Protein AF-A0AAN6YY50-F1 (afdb_monomer_lite)

Organism: NCBI:txid2587402

Sequence (86 aa):
AENQSLRAANEALSKRRRAKKKRLRQGGSLTVQDGQDLQAQRDVEVQIREETQAGSGRKPGSETRTRRCGRCGKPGHNARTCQIVP

Structure (mmCIF, N/CA/C/O backbone):
data_AF-A0AAN6YY50-F1
#
_entry.id   AF-A0AAN6YY50-F1
#
loop_
_atom_site.group_PDB
_atom_site.id
_atom_site.type_symbol
_atom_site.label_atom_id
_atom_site.label_alt_id
_atom_site.label_comp_id
_atom_site.label_asym_id
_atom_site.label_entity_id
_atom_site.label_seq_id
_atom_site.pdbx_PDB_ins_code
_atom_site.Cartn_x
_atom_site.Cartn_y
_atom_site.Cartn_z
_atom_site.occupancy
_atom_site.B_iso_or_equiv
_atom_site.auth_seq_id
_atom_site.auth_comp_id
_atom_site.auth_asym_id
_atom_site.auth_atom_id
_atom_site.pdbx_PDB_model_num
ATOM 1 N N . ALA A 1 1 ? 17.424 -4.415 -41.848 1.00 80.31 1 ALA A N 1
ATOM 2 C CA . ALA A 1 1 ? 16.277 -3.875 -41.086 1.00 80.31 1 ALA A CA 1
ATOM 3 C C . ALA A 1 1 ? 16.025 -4.660 -39.793 1.00 80.31 1 ALA A C 1
ATOM 5 O O . ALA A 1 1 ? 16.101 -4.083 -38.716 1.00 80.31 1 ALA A O 1
ATOM 6 N N . GLU A 1 2 ? 15.811 -5.976 -39.865 1.00 87.62 2 GLU A N 1
ATOM 7 C CA . GLU A 1 2 ? 15.482 -6.823 -38.704 1.00 87.62 2 GLU A CA 1
ATOM 8 C C . GLU A 1 2 ? 16.524 -6.785 -37.571 1.00 87.62 2 GLU A C 1
ATOM 10 O O . GLU A 1 2 ? 16.188 -6.504 -36.426 1.00 87.62 2 GLU A O 1
ATOM 15 N N . ASN A 1 3 ? 17.812 -6.941 -37.889 1.00 92.06 3 ASN A N 1
ATOM 16 C CA . ASN A 1 3 ? 18.886 -6.886 -36.888 1.00 92.06 3 ASN A CA 1
ATOM 17 C C . ASN A 1 3 ? 18.955 -5.542 -36.132 1.00 92.06 3 ASN A C 1
ATOM 19 O O . ASN A 1 3 ? 19.282 -5.507 -34.948 1.00 92.06 3 ASN A O 1
ATOM 23 N N . GLN A 1 4 ? 18.631 -4.428 -36.795 1.00 92.81 4 GLN A N 1
ATOM 24 C CA . GLN A 1 4 ? 18.588 -3.108 -36.157 1.00 92.81 4 GLN A CA 1
ATOM 25 C C . GLN A 1 4 ? 17.370 -2.983 -35.233 1.00 92.81 4 GLN A C 1
ATOM 27 O O . GLN A 1 4 ? 17.501 -2.488 -34.115 1.00 92.81 4 GLN A O 1
ATOM 32 N N . SER A 1 5 ? 16.215 -3.502 -35.658 1.00 94.88 5 SER A N 1
ATOM 33 C CA . SER A 1 5 ? 15.002 -3.566 -34.835 1.00 94.88 5 SER A CA 1
ATOM 34 C C . SER A 1 5 ? 15.211 -4.420 -33.578 1.00 94.88 5 SER A C 1
ATOM 36 O O . SER A 1 5 ? 14.936 -3.971 -32.464 1.00 94.88 5 SER A O 1
ATOM 38 N N . LEU A 1 6 ? 15.810 -5.606 -33.731 1.00 95.94 6 LEU A N 1
ATOM 39 C CA . LEU A 1 6 ? 16.138 -6.495 -32.616 1.00 95.94 6 LEU A CA 1
ATOM 40 C C . LEU A 1 6 ? 17.120 -5.846 -31.633 1.00 95.94 6 LEU A C 1
ATOM 42 O O . LEU A 1 6 ? 16.949 -5.962 -30.418 1.00 95.94 6 LEU A O 1
ATOM 46 N N . ARG A 1 7 ? 18.128 -5.115 -32.128 1.00 96.38 7 ARG A N 1
ATOM 47 C CA . ARG A 1 7 ? 19.056 -4.357 -31.271 1.00 96.38 7 ARG A CA 1
ATOM 48 C C . ARG A 1 7 ? 18.338 -3.261 -30.483 1.00 96.38 7 ARG A C 1
ATOM 50 O O . ARG A 1 7 ? 18.530 -3.182 -29.271 1.00 96.38 7 ARG A O 1
ATOM 57 N N . ALA A 1 8 ? 17.473 -2.482 -31.130 1.00 96.50 8 ALA A N 1
ATOM 58 C CA . ALA A 1 8 ? 16.700 -1.430 -30.469 1.00 96.50 8 ALA A CA 1
ATOM 59 C C . ALA A 1 8 ? 15.752 -1.995 -29.392 1.00 96.50 8 ALA A C 1
ATOM 61 O O . ALA A 1 8 ? 15.693 -1.481 -28.272 1.00 96.50 8 ALA A O 1
ATOM 62 N N . ALA A 1 9 ? 15.062 -3.100 -29.689 1.00 96.50 9 ALA A N 1
ATOM 63 C CA . ALA A 1 9 ? 14.187 -3.781 -28.736 1.00 96.50 9 ALA A CA 1
ATOM 64 C C . ALA A 1 9 ? 14.963 -4.325 -27.522 1.00 96.50 9 ALA A C 1
ATOM 66 O O . ALA A 1 9 ? 14.542 -4.145 -26.375 1.00 96.50 9 ALA A O 1
ATOM 67 N N . ASN A 1 10 ? 16.130 -4.933 -27.752 1.00 98.06 10 ASN A N 1
ATOM 68 C CA . ASN A 1 10 ? 16.994 -5.433 -26.682 1.00 98.06 10 ASN A CA 1
ATOM 69 C C . ASN A 1 10 ? 17.557 -4.309 -25.805 1.00 98.06 10 ASN A C 1
ATOM 71 O O . ASN A 1 10 ? 17.659 -4.463 -24.581 1.00 98.06 10 ASN A O 1
ATOM 75 N N . GLU A 1 11 ? 17.884 -3.162 -26.396 1.00 98.12 11 GLU A N 1
ATOM 76 C CA . GLU A 1 11 ? 18.318 -1.984 -25.652 1.00 98.12 11 GLU A CA 1
ATOM 77 C C . GLU A 1 11 ? 17.188 -1.441 -24.763 1.00 98.12 11 GLU A C 1
ATOM 79 O O . GLU A 1 11 ? 17.390 -1.213 -23.564 1.00 98.12 11 GLU A O 1
ATOM 84 N N . ALA A 1 12 ? 15.975 -1.316 -25.308 1.00 97.75 12 ALA A N 1
ATOM 85 C CA . ALA A 1 12 ? 14.793 -0.893 -24.559 1.00 97.75 12 ALA A CA 1
ATOM 86 C C . ALA A 1 12 ? 14.471 -1.855 -23.399 1.00 97.75 12 ALA A C 1
ATOM 88 O O . ALA A 1 12 ? 14.218 -1.424 -22.266 1.00 97.75 12 ALA A O 1
ATOM 89 N N . LEU A 1 13 ? 14.547 -3.166 -23.646 1.00 97.88 13 LEU A N 1
ATOM 90 C CA . LEU A 1 13 ? 14.348 -4.193 -22.624 1.00 97.88 13 LEU A CA 1
ATOM 91 C C . LEU A 1 13 ? 15.410 -4.104 -21.521 1.00 97.88 13 LEU A C 1
ATOM 93 O O . LEU A 1 13 ? 15.087 -4.169 -20.331 1.00 97.88 13 LEU A O 1
ATOM 97 N N . SER A 1 14 ? 16.672 -3.905 -21.898 1.00 98.00 14 SER A N 1
ATOM 98 C CA . SER A 1 14 ? 17.786 -3.756 -20.959 1.00 98.00 14 SER A CA 1
ATOM 99 C C . SER A 1 14 ? 17.621 -2.517 -20.078 1.00 98.00 14 SER A C 1
ATOM 101 O O . SER A 1 14 ? 17.781 -2.609 -18.857 1.00 98.00 14 SER A O 1
ATOM 103 N N . LYS A 1 15 ? 17.219 -1.379 -20.661 1.00 98.06 15 LYS A N 1
ATOM 104 C CA . LYS A 1 15 ? 16.892 -0.145 -19.926 1.00 98.06 15 LYS A CA 1
ATOM 105 C C . LYS A 1 15 ? 15.774 -0.388 -18.908 1.00 98.06 15 LYS A C 1
ATOM 107 O O . LYS A 1 15 ? 15.940 -0.076 -17.726 1.00 98.06 15 LYS A O 1
ATOM 112 N N . ARG A 1 16 ? 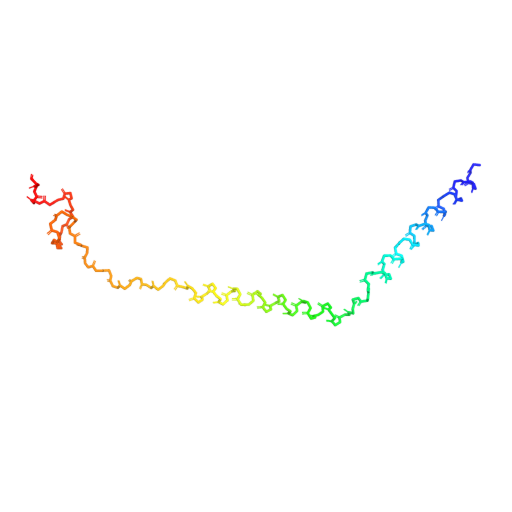14.680 -1.041 -19.322 1.00 97.12 16 ARG A N 1
ATOM 113 C CA . ARG A 1 16 ? 13.550 -1.382 -18.438 1.00 97.12 16 ARG A CA 1
ATOM 114 C C . ARG A 1 16 ? 13.975 -2.279 -17.273 1.00 97.12 16 ARG A C 1
ATOM 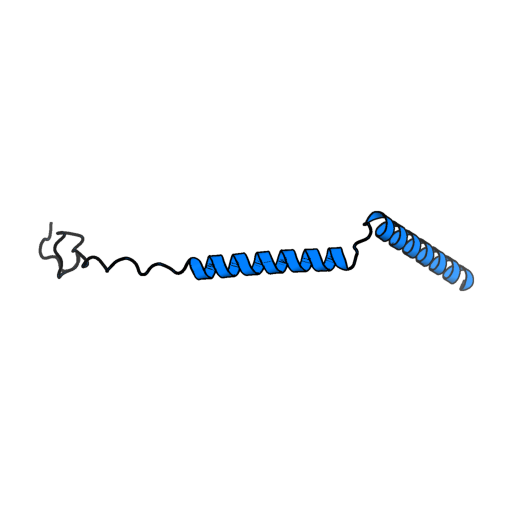116 O O . ARG A 1 16 ? 13.610 -2.016 -16.125 1.00 97.12 16 ARG A O 1
ATOM 123 N N . ARG A 1 17 ? 14.771 -3.318 -17.544 1.00 97.62 17 ARG A N 1
ATOM 124 C CA . ARG A 1 17 ? 15.288 -4.239 -16.514 1.00 97.62 17 ARG A CA 1
ATOM 125 C C . ARG A 1 17 ? 16.160 -3.508 -15.490 1.00 97.62 17 ARG A C 1
ATOM 127 O O . ARG A 1 17 ? 15.967 -3.698 -14.289 1.00 97.62 17 ARG A O 1
ATOM 134 N N . ARG A 1 18 ? 17.063 -2.627 -15.942 1.00 96.75 18 ARG A N 1
ATOM 135 C CA . ARG A 1 18 ? 17.913 -1.804 -15.060 1.00 96.75 18 ARG A CA 1
ATOM 136 C C . ARG A 1 18 ? 17.080 -0.875 -14.172 1.00 96.75 18 ARG A C 1
ATOM 138 O O . ARG A 1 18 ? 17.329 -0.819 -12.970 1.00 96.75 18 ARG A O 1
ATOM 145 N N . ALA A 1 19 ? 16.064 -0.215 -14.730 1.00 93.56 19 ALA A N 1
ATOM 146 C CA . ALA A 1 19 ? 15.162 0.652 -13.972 1.00 93.56 19 ALA A CA 1
ATOM 147 C C . ALA A 1 19 ? 14.374 -0.125 -12.901 1.00 93.56 19 ALA A C 1
ATOM 149 O O . ALA A 1 19 ? 14.353 0.286 -11.742 1.00 93.56 19 ALA A O 1
ATOM 150 N N . LYS A 1 20 ? 13.802 -1.291 -13.249 1.00 92.00 20 LYS A N 1
ATOM 151 C CA . LYS A 1 20 ? 13.111 -2.169 -12.284 1.00 92.00 20 LYS A CA 1
ATOM 152 C C . LYS A 1 20 ? 14.052 -2.605 -11.160 1.00 92.00 20 LYS A C 1
ATOM 154 O O . LYS A 1 20 ? 13.683 -2.499 -9.997 1.00 92.00 20 LYS A O 1
ATOM 159 N N . LYS A 1 21 ? 15.274 -3.041 -11.490 1.00 91.06 21 LYS A N 1
ATOM 160 C CA . LYS A 1 21 ? 16.278 -3.443 -10.493 1.00 91.06 21 LYS A CA 1
ATOM 161 C C . LYS A 1 21 ? 16.652 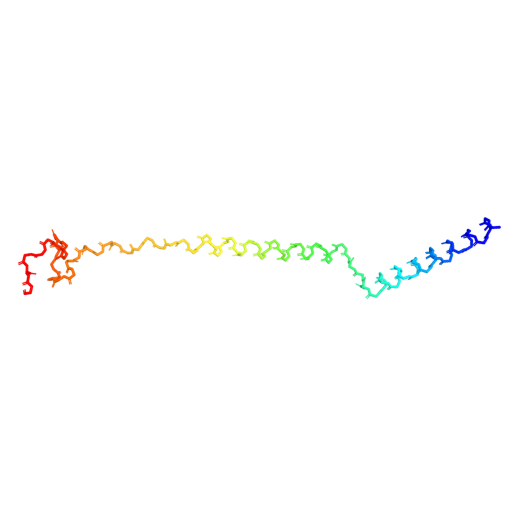-2.288 -9.563 1.00 91.06 21 LYS A C 1
ATOM 163 O O . LYS A 1 21 ? 16.710 -2.490 -8.357 1.00 91.06 21 LYS A O 1
ATOM 168 N N . LYS A 1 22 ? 16.875 -1.083 -10.103 1.00 89.06 22 LYS A N 1
ATOM 169 C CA . LYS A 1 22 ? 17.161 0.115 -9.298 1.00 89.06 22 LYS A CA 1
ATOM 170 C C . LYS A 1 22 ? 15.998 0.439 -8.361 1.00 89.06 22 LYS A C 1
ATOM 172 O O . LYS A 1 22 ? 16.245 0.630 -7.179 1.00 89.06 22 LYS A O 1
ATOM 177 N N . ARG A 1 23 ? 14.758 0.424 -8.862 1.00 85.81 23 ARG A N 1
ATOM 178 C CA . ARG A 1 23 ? 13.556 0.658 -8.049 1.00 85.81 23 ARG A CA 1
ATOM 179 C C . ARG A 1 23 ? 13.437 -0.352 -6.911 1.00 85.81 23 ARG A C 1
ATOM 181 O O . ARG A 1 23 ? 13.234 0.059 -5.781 1.00 85.81 23 ARG A O 1
ATOM 188 N N . LEU A 1 24 ? 13.602 -1.645 -7.196 1.00 84.94 24 LEU A N 1
ATOM 189 C CA . LEU A 1 24 ? 13.557 -2.688 -6.166 1.00 84.94 24 LEU A CA 1
ATOM 190 C C . LEU A 1 24 ? 14.681 -2.521 -5.137 1.00 84.94 24 LEU A C 1
ATOM 192 O O . LEU A 1 24 ? 14.435 -2.649 -3.951 1.00 84.94 24 LEU A O 1
ATOM 196 N N . ARG A 1 25 ? 15.898 -2.169 -5.572 1.00 84.06 25 ARG A N 1
ATOM 197 C CA . ARG A 1 25 ? 17.020 -1.916 -4.655 1.00 84.06 25 ARG A CA 1
ATOM 198 C C . ARG A 1 25 ? 16.805 -0.672 -3.784 1.00 84.06 25 ARG A C 1
ATOM 200 O O . ARG A 1 25 ? 17.259 -0.648 -2.651 1.00 84.06 25 ARG A O 1
ATOM 207 N N . GLN A 1 26 ? 16.175 0.370 -4.330 1.00 84.06 26 GLN A N 1
ATOM 208 C CA . GLN A 1 26 ? 15.893 1.623 -3.621 1.00 84.06 26 GLN A CA 1
ATOM 209 C C . GLN A 1 26 ? 14.671 1.531 -2.706 1.00 84.06 26 GLN A C 1
ATOM 211 O O . GLN A 1 26 ? 14.643 2.206 -1.688 1.00 84.06 26 GLN A O 1
ATOM 216 N N . GLY A 1 27 ? 13.683 0.704 -3.052 1.00 79.19 27 GLY A N 1
ATOM 217 C CA . GLY A 1 27 ? 12.467 0.500 -2.261 1.00 79.19 27 GLY A CA 1
ATOM 218 C C . GLY A 1 27 ? 12.672 -0.283 -0.961 1.00 79.19 27 GLY A C 1
ATOM 219 O O . GLY A 1 27 ? 11.689 -0.570 -0.291 1.00 79.19 27 GLY A O 1
ATOM 220 N N . GLY A 1 28 ? 13.915 -0.628 -0.611 1.00 75.56 28 GLY A N 1
ATOM 221 C CA . GLY A 1 28 ? 14.228 -1.459 0.548 1.00 75.56 28 GLY A CA 1
ATOM 222 C C . GLY A 1 28 ? 13.871 -2.933 0.340 1.00 75.56 28 GLY A C 1
ATOM 223 O O . GLY A 1 28 ? 13.360 -3.339 -0.704 1.00 75.56 28 GLY A O 1
ATOM 224 N N . SER A 1 29 ? 14.183 -3.752 1.341 1.00 70.94 29 SER A N 1
ATOM 225 C CA . SER A 1 29 ? 13.724 -5.137 1.411 1.00 70.94 29 SER A CA 1
ATOM 226 C C . SER A 1 29 ? 12.490 -5.160 2.300 1.00 70.94 29 SER A C 1
ATOM 228 O O . SER A 1 29 ? 12.631 -4.975 3.500 1.00 70.94 29 SER A O 1
ATOM 230 N N . LEU A 1 30 ? 11.305 -5.370 1.723 1.00 79.62 30 LEU A N 1
ATOM 231 C CA . LEU A 1 30 ? 10.140 -5.766 2.509 1.00 79.62 30 LEU A CA 1
ATOM 232 C C . LEU A 1 30 ? 10.226 -7.280 2.687 1.00 79.62 30 LEU A C 1
ATOM 234 O O . LEU A 1 30 ? 10.109 -8.033 1.715 1.00 79.62 30 LEU A O 1
ATOM 238 N N . THR A 1 31 ? 10.520 -7.716 3.904 1.00 84.94 31 THR A N 1
ATOM 239 C CA . THR A 1 31 ? 10.526 -9.135 4.245 1.00 84.94 31 THR A CA 1
ATOM 240 C C . THR A 1 31 ? 9.092 -9.658 4.337 1.00 84.94 31 THR A C 1
ATOM 242 O O . THR A 1 31 ? 8.129 -8.898 4.434 1.00 84.94 31 THR A O 1
ATOM 245 N N . VAL A 1 32 ? 8.931 -10.983 4.295 1.00 85.88 32 VAL A N 1
ATOM 246 C CA . VAL A 1 32 ? 7.620 -11.609 4.532 1.00 85.88 32 VAL A CA 1
ATOM 247 C C . VAL A 1 32 ? 7.095 -11.244 5.924 1.00 85.88 32 VAL A C 1
ATOM 249 O O . VAL A 1 32 ? 5.902 -10.990 6.056 1.00 85.88 32 VAL A O 1
ATOM 252 N N . GLN A 1 33 ? 7.988 -11.142 6.915 1.00 86.25 33 GLN A N 1
ATOM 253 C CA . GLN A 1 33 ? 7.639 -10.729 8.273 1.00 86.25 33 GLN A CA 1
ATOM 254 C C . GLN A 1 33 ? 7.088 -9.302 8.297 1.00 86.25 33 GLN A C 1
ATOM 256 O O . GLN A 1 33 ? 6.004 -9.094 8.821 1.00 86.25 33 GLN A O 1
ATOM 261 N N . ASP A 1 34 ? 7.747 -8.350 7.629 1.00 86.44 34 ASP A N 1
ATOM 262 C CA . ASP A 1 34 ? 7.250 -6.968 7.559 1.00 86.44 34 ASP A CA 1
ATOM 263 C C . ASP A 1 34 ? 5.841 -6.906 6.938 1.00 86.44 34 ASP A C 1
ATOM 265 O O . ASP A 1 34 ? 4.986 -6.132 7.363 1.00 86.44 34 ASP A O 1
ATOM 269 N N . GLY A 1 35 ? 5.572 -7.746 5.932 1.00 88.19 35 GLY A N 1
ATOM 270 C CA . GLY A 1 35 ? 4.240 -7.870 5.338 1.00 88.19 35 GLY A CA 1
ATOM 271 C C . GLY A 1 35 ? 3.200 -8.450 6.302 1.00 88.19 35 GLY A C 1
ATOM 272 O O . GLY A 1 35 ? 2.065 -7.973 6.339 1.00 88.19 35 GLY A O 1
ATOM 273 N N . GLN A 1 36 ? 3.583 -9.456 7.090 1.00 94.94 36 GLN A N 1
ATOM 274 C CA . GLN A 1 36 ? 2.732 -10.047 8.124 1.00 94.94 36 GLN A CA 1
ATOM 275 C C . GLN A 1 36 ? 2.447 -9.053 9.252 1.00 94.94 36 GLN A C 1
ATOM 277 O O . GLN A 1 36 ? 1.300 -8.941 9.676 1.00 94.94 36 GLN A O 1
ATOM 282 N N . ASP A 1 37 ? 3.444 -8.278 9.674 1.00 94.19 37 ASP A N 1
ATOM 283 C CA . ASP A 1 37 ? 3.304 -7.266 10.721 1.00 94.19 37 ASP A CA 1
ATOM 284 C C . ASP A 1 37 ? 2.351 -6.146 10.282 1.00 94.19 37 ASP A C 1
ATOM 286 O O . ASP A 1 37 ? 1.483 -5.729 11.049 1.00 94.19 37 ASP A O 1
ATOM 290 N N . LEU A 1 38 ? 2.444 -5.700 9.024 1.00 94.56 38 LEU A N 1
ATOM 291 C CA . LEU A 1 38 ? 1.496 -4.737 8.453 1.00 94.56 38 LEU A CA 1
ATOM 292 C C . LEU A 1 38 ? 0.070 -5.291 8.400 1.00 94.56 38 LEU A C 1
ATOM 294 O O . LEU A 1 38 ? -0.884 -4.555 8.650 1.00 94.56 38 LEU A O 1
ATOM 298 N N . GLN A 1 39 ? -0.096 -6.573 8.068 1.00 95.75 39 GLN A N 1
ATOM 299 C CA . GLN A 1 39 ? -1.412 -7.209 8.079 1.00 95.75 39 GLN A CA 1
ATOM 300 C C . GLN A 1 39 ? -1.968 -7.272 9.507 1.00 95.75 39 GLN A C 1
ATOM 302 O O . GLN A 1 39 ? -3.090 -6.830 9.732 1.00 95.75 39 GLN A O 1
ATOM 307 N N . ALA A 1 40 ? -1.155 -7.704 10.473 1.00 96.31 40 ALA A N 1
ATOM 308 C CA . ALA A 1 40 ? -1.539 -7.768 11.879 1.00 96.31 40 ALA A CA 1
ATOM 309 C C . ALA A 1 40 ? -1.940 -6.391 12.436 1.00 96.31 40 ALA A C 1
ATOM 311 O O . ALA A 1 40 ? -2.958 -6.275 13.114 1.00 96.31 40 ALA A O 1
ATOM 312 N N . GLN A 1 41 ? -1.196 -5.329 12.107 1.00 95.94 41 GLN A N 1
ATOM 313 C CA . GLN A 1 41 ? -1.553 -3.958 12.494 1.00 95.94 41 GLN A CA 1
ATOM 314 C C . GLN A 1 41 ? -2.920 -3.543 11.938 1.00 95.94 41 GLN A C 1
ATOM 316 O O . GLN A 1 41 ? -3.742 -2.987 12.665 1.00 95.94 41 GLN A O 1
ATOM 321 N N . ARG A 1 42 ? -3.189 -3.845 10.662 1.00 96.62 42 ARG A N 1
ATOM 322 C CA . ARG A 1 42 ? -4.478 -3.531 10.028 1.00 96.62 42 ARG 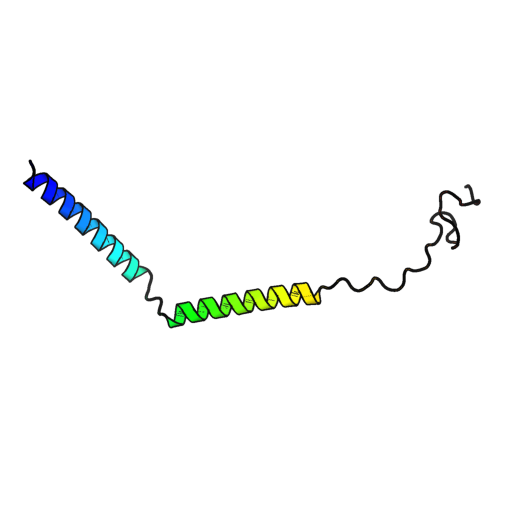A CA 1
ATOM 323 C C . ARG A 1 42 ? -5.630 -4.295 10.668 1.00 96.62 42 ARG A C 1
ATOM 325 O O . ARG A 1 42 ? -6.693 -3.713 10.862 1.00 96.62 42 ARG A O 1
ATOM 332 N N . ASP A 1 43 ? -5.424 -5.564 11.000 1.00 97.00 43 ASP A N 1
ATOM 333 C CA . ASP A 1 43 ? -6.454 -6.396 11.621 1.00 97.00 43 ASP A CA 1
ATOM 334 C C . ASP A 1 43 ? -6.812 -5.861 13.021 1.00 97.00 43 ASP A C 1
ATOM 336 O O . ASP A 1 43 ? -7.992 -5.732 13.350 1.00 97.00 43 ASP A O 1
ATOM 340 N N . VAL A 1 44 ? -5.811 -5.427 13.801 1.00 95.31 44 VAL A N 1
ATOM 341 C CA . VAL A 1 44 ? -6.021 -4.756 15.098 1.00 95.31 44 VAL A CA 1
ATOM 342 C C . VAL A 1 44 ? -6.803 -3.449 14.935 1.00 95.31 44 VAL A C 1
ATOM 344 O O . VAL A 1 44 ? -7.742 -3.193 15.688 1.00 95.31 44 VAL A O 1
ATOM 347 N N . GLU A 1 45 ? -6.468 -2.615 13.948 1.00 96.44 45 GLU A N 1
ATOM 348 C CA . GLU A 1 45 ? -7.208 -1.370 13.695 1.00 96.44 45 GLU A CA 1
ATOM 349 C C . GLU A 1 45 ? -8.674 -1.618 13.323 1.00 96.44 45 GLU A C 1
ATOM 351 O O . GLU A 1 45 ? -9.559 -0.871 13.755 1.00 96.44 45 GLU A O 1
ATOM 356 N N . VAL A 1 46 ? -8.940 -2.648 12.516 1.00 95.94 46 VAL A N 1
ATOM 357 C CA . VAL A 1 46 ? -10.305 -3.049 12.152 1.00 95.94 46 VAL A CA 1
ATOM 358 C C . VAL A 1 46 ? -11.067 -3.494 13.396 1.00 95.94 46 VAL A C 1
ATOM 360 O O . VAL A 1 46 ? -12.154 -2.969 13.641 1.00 95.94 46 VAL A O 1
ATOM 363 N N . GLN A 1 47 ? -10.470 -4.353 14.226 1.00 94.19 47 GLN A N 1
ATOM 364 C CA . GLN A 1 47 ? -11.084 -4.814 15.470 1.00 94.19 47 GLN A CA 1
ATOM 365 C C . GLN A 1 47 ? -11.440 -3.641 16.398 1.00 94.19 47 GLN A C 1
ATOM 367 O O . GLN A 1 47 ? -12.579 -3.535 16.852 1.00 94.19 47 GLN A O 1
ATOM 372 N N . ILE A 1 48 ? -10.511 -2.705 16.625 1.00 92.50 48 ILE A N 1
ATOM 373 C CA . ILE A 1 48 ? -10.756 -1.526 17.475 1.00 92.50 48 ILE A CA 1
ATOM 374 C C . ILE A 1 48 ? -11.934 -0.700 16.943 1.00 92.50 48 ILE A C 1
ATOM 376 O O . ILE A 1 48 ? -12.766 -0.220 17.720 1.00 92.50 48 ILE A O 1
ATOM 380 N N . ARG A 1 49 ? -12.026 -0.508 15.621 1.00 90.94 49 ARG A N 1
ATOM 381 C CA . ARG A 1 49 ? -13.135 0.237 15.004 1.00 90.94 49 ARG A CA 1
ATOM 382 C C . ARG A 1 49 ? -14.471 -0.459 15.219 1.00 90.94 49 ARG A C 1
ATOM 384 O O . ARG A 1 49 ? -15.439 0.218 15.565 1.00 90.94 49 ARG A O 1
ATOM 391 N N . GLU A 1 50 ? -14.526 -1.770 15.020 1.00 90.19 50 GLU A N 1
ATOM 392 C CA . GLU A 1 50 ? -15.738 -2.568 15.218 1.00 90.19 50 GLU A CA 1
ATOM 393 C C . GLU A 1 50 ? -16.191 -2.539 16.680 1.00 90.19 50 GLU A C 1
ATOM 395 O O . GLU A 1 50 ? -17.352 -2.236 16.956 1.00 90.19 50 GLU A O 1
ATOM 400 N N . GLU A 1 51 ? -15.271 -2.740 17.625 1.00 88.19 51 GLU A N 1
ATOM 401 C CA . GLU A 1 51 ? -15.558 -2.682 19.062 1.00 88.19 51 GLU A CA 1
ATOM 402 C C . GLU A 1 51 ? -16.015 -1.286 19.503 1.00 88.19 51 GLU A C 1
ATOM 404 O O . GLU A 1 51 ? -16.966 -1.155 20.275 1.00 88.19 51 GLU A O 1
ATOM 409 N N . THR A 1 52 ? -15.403 -0.226 18.968 1.00 84.62 52 THR A N 1
ATOM 410 C CA . THR A 1 52 ? -15.816 1.159 19.250 1.00 84.62 52 THR A CA 1
ATOM 411 C C . THR A 1 52 ? -17.234 1.425 18.746 1.00 84.62 52 THR A C 1
ATOM 413 O O . THR A 1 52 ? -18.042 2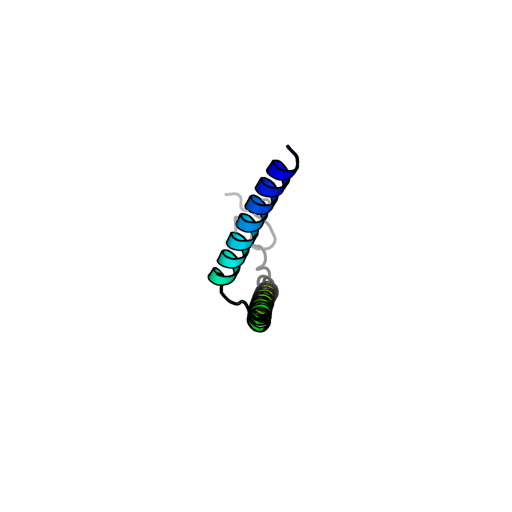.039 19.445 1.00 84.62 52 THR A O 1
ATOM 416 N N . GLN A 1 53 ? -17.569 0.948 17.544 1.00 80.94 53 GLN A N 1
ATOM 417 C CA . GLN A 1 53 ? -18.911 1.098 16.981 1.00 80.94 53 GLN A CA 1
ATOM 418 C C . GLN A 1 53 ? -19.940 0.278 17.764 1.00 80.94 53 GLN A C 1
ATOM 420 O O . GLN A 1 53 ? -20.989 0.819 18.121 1.00 80.94 53 GLN A O 1
ATOM 425 N N . ALA A 1 54 ? -19.628 -0.973 18.106 1.00 76.50 54 ALA A N 1
ATOM 426 C CA . ALA A 1 54 ? -20.490 -1.839 18.908 1.00 76.50 54 ALA A CA 1
ATOM 427 C C . ALA A 1 54 ? -20.716 -1.279 20.326 1.00 76.50 54 ALA A C 1
ATOM 429 O O . ALA A 1 54 ? -21.844 -1.260 20.821 1.00 76.50 54 ALA A O 1
ATOM 430 N N . GLY A 1 55 ? -19.664 -0.752 20.957 1.00 70.69 55 GLY A N 1
ATOM 431 C CA . GLY A 1 55 ? -19.716 -0.117 22.276 1.00 70.69 55 GLY A CA 1
ATOM 432 C C . GLY A 1 55 ? -20.439 1.233 22.290 1.00 70.69 55 GLY A C 1
ATOM 433 O O . GLY A 1 55 ? -20.976 1.635 23.321 1.00 70.69 55 GLY A O 1
ATOM 434 N N . SER A 1 56 ? -20.521 1.919 21.144 1.00 64.88 56 SER A N 1
ATOM 435 C CA . SER A 1 56 ? -21.261 3.181 20.991 1.00 64.88 56 SER A CA 1
ATOM 436 C C . SER A 1 56 ? -22.780 3.015 20.888 1.00 64.88 56 SER A C 1
ATOM 438 O O . SER A 1 56 ? -23.483 3.997 20.625 1.00 64.88 56 SER A O 1
ATOM 440 N N . GLY A 1 57 ? -23.297 1.798 21.115 1.00 66.38 57 GLY A N 1
ATOM 441 C CA . GLY A 1 57 ? -24.724 1.510 21.178 1.00 66.38 57 GLY A CA 1
ATOM 442 C C . GLY A 1 57 ? -25.465 2.616 21.926 1.00 66.38 57 GLY A C 1
ATOM 443 O O . GLY A 1 57 ? -25.182 2.907 23.091 1.00 66.38 57 GLY A O 1
ATOM 444 N N . ARG A 1 58 ? -26.379 3.291 21.219 1.00 64.19 58 ARG A N 1
ATOM 445 C CA . ARG A 1 58 ? -27.159 4.416 21.740 1.00 64.19 58 ARG A CA 1
ATOM 446 C C . ARG A 1 58 ? -27.796 3.962 23.048 1.00 64.19 58 ARG A C 1
ATOM 448 O O . ARG A 1 58 ? -28.685 3.112 23.016 1.00 64.19 58 ARG A O 1
ATOM 455 N N . LYS A 1 59 ? -27.341 4.507 24.188 1.00 63.62 59 LYS A N 1
ATOM 456 C CA . LYS A 1 59 ? -27.996 4.246 25.476 1.00 63.62 59 LYS A CA 1
ATOM 457 C C . LYS A 1 59 ? -29.496 4.471 25.263 1.00 63.62 59 LYS A C 1
ATOM 459 O O . LYS A 1 59 ? -29.836 5.514 24.686 1.00 63.62 59 LYS A O 1
ATOM 464 N N . PRO A 1 60 ? -30.378 3.532 25.657 1.00 60.03 60 PRO A N 1
ATOM 465 C CA . PRO A 1 60 ? -31.806 3.791 25.616 1.00 60.03 60 PRO A CA 1
ATOM 466 C C . PRO A 1 60 ? -31.999 5.076 26.409 1.00 60.03 60 PRO A C 1
ATOM 468 O O . PRO A 1 60 ? -31.624 5.134 27.580 1.00 60.03 60 PRO A O 1
ATOM 471 N N . GLY A 1 61 ? -32.419 6.145 25.724 1.00 60.91 61 GLY A N 1
ATOM 472 C CA . GLY A 1 61 ? -32.556 7.455 26.343 1.00 60.91 61 GLY A CA 1
ATOM 473 C C . GLY A 1 61 ? -33.378 7.269 27.606 1.00 60.91 61 GLY A C 1
ATOM 474 O O . GLY A 1 61 ? -34.468 6.704 27.516 1.00 60.91 61 GLY A O 1
ATOM 475 N N . SER A 1 62 ? -32.796 7.644 28.752 1.00 61.38 62 SER A N 1
ATOM 476 C CA . SER A 1 62 ? -33.387 7.480 30.081 1.00 61.38 62 SER A CA 1
ATOM 477 C C . SER A 1 62 ? -34.884 7.733 30.003 1.00 61.38 62 SER A C 1
ATOM 479 O O . SER A 1 62 ? -35.260 8.791 29.488 1.00 61.38 62 SER A O 1
ATOM 481 N N . GLU A 1 63 ? -35.666 6.742 30.443 1.00 61.97 63 GLU A N 1
ATOM 482 C CA . GLU A 1 63 ? -37.111 6.772 30.681 1.00 61.97 63 GLU A CA 1
ATOM 483 C C . GLU A 1 63 ? -37.763 8.049 30.179 1.00 61.97 63 GLU A C 1
ATOM 485 O O . GLU A 1 63 ? -37.619 9.106 30.795 1.00 61.97 63 GLU A O 1
ATOM 490 N N . THR A 1 64 ? -38.441 7.955 29.034 1.00 62.25 64 THR A N 1
ATOM 491 C CA . THR A 1 64 ? -39.152 9.062 28.398 1.00 62.25 64 THR A CA 1
ATOM 492 C C . THR A 1 64 ? -39.896 9.878 29.448 1.00 62.25 64 THR A C 1
ATOM 494 O O . THR A 1 64 ? -41.003 9.516 29.849 1.00 62.25 64 THR A O 1
ATOM 497 N N . ARG A 1 65 ? -39.279 10.975 29.909 1.00 68.19 65 ARG A N 1
ATOM 498 C CA . ARG A 1 65 ? -39.880 11.910 30.855 1.00 68.19 65 ARG A CA 1
ATOM 499 C C . ARG A 1 65 ? -41.248 12.237 30.281 1.00 68.19 65 ARG A C 1
ATOM 501 O O . ARG A 1 65 ? -41.304 12.716 29.146 1.00 68.19 65 ARG A O 1
ATOM 508 N N . THR A 1 66 ? -42.320 11.896 31.005 1.00 72.25 66 THR A N 1
ATOM 509 C CA . THR A 1 66 ? -43.701 11.993 30.507 1.00 72.25 66 THR A CA 1
ATOM 510 C C . THR A 1 66 ? -43.861 13.292 29.740 1.00 72.25 66 THR A C 1
ATOM 512 O O . THR A 1 66 ? -43.607 14.361 30.302 1.00 72.25 66 THR A O 1
ATOM 515 N N . ARG A 1 67 ? -44.196 13.204 28.444 1.00 79.94 67 ARG A N 1
ATOM 516 C CA . ARG A 1 67 ? -44.229 14.385 27.575 1.00 79.94 67 ARG A CA 1
ATOM 517 C C . ARG A 1 67 ? -45.157 15.427 28.198 1.00 79.94 67 ARG A C 1
ATOM 519 O O . ARG A 1 67 ? -46.329 15.156 28.454 1.00 79.94 67 ARG A O 1
ATOM 526 N N . ARG A 1 68 ? -44.606 16.608 28.469 1.00 87.31 68 ARG A N 1
ATOM 527 C CA . ARG A 1 68 ? -45.332 17.753 29.024 1.00 87.31 68 ARG A CA 1
ATOM 528 C C . ARG A 1 68 ? -45.804 18.650 27.890 1.00 87.31 68 ARG A C 1
ATOM 530 O O . ARG A 1 68 ? -45.134 18.767 26.864 1.00 87.31 68 ARG A O 1
ATOM 537 N N . CYS A 1 69 ? -46.948 19.293 28.078 1.00 89.25 69 CYS A N 1
ATOM 538 C CA . CYS A 1 69 ? -47.446 20.295 27.152 1.00 89.25 69 CYS A CA 1
ATOM 539 C C . CYS A 1 69 ? -46.438 21.451 27.037 1.00 89.25 69 CYS A C 1
ATOM 541 O O . CYS A 1 69 ? -46.090 22.062 28.042 1.00 89.25 69 CYS A O 1
ATOM 543 N N . GLY A 1 70 ? -45.998 21.788 25.821 1.00 85.88 70 GLY A N 1
ATOM 544 C CA . GLY A 1 70 ? -45.068 22.904 25.593 1.00 85.88 70 GLY A CA 1
ATOM 545 C C . GLY A 1 70 ? -45.649 24.289 25.906 1.00 85.88 70 GLY A C 1
ATOM 546 O O . GLY A 1 70 ? -44.890 25.243 26.008 1.00 85.88 70 GLY A O 1
ATOM 547 N N . ARG A 1 71 ? -46.976 24.402 26.070 1.00 88.12 71 ARG A N 1
ATOM 548 C CA . ARG A 1 71 ? -47.660 25.666 26.378 1.00 88.12 71 ARG A CA 1
ATOM 549 C C . ARG A 1 71 ? -47.917 25.858 27.879 1.00 88.12 71 ARG A C 1
ATOM 551 O O . ARG A 1 71 ? -47.712 26.951 28.382 1.00 88.12 71 ARG A O 1
ATOM 558 N N . CYS A 1 72 ? -48.322 24.808 28.604 1.00 89.88 72 CYS A N 1
ATOM 559 C CA . CYS A 1 72 ? -48.656 24.905 30.036 1.00 89.88 72 CYS A CA 1
ATOM 560 C C . CYS A 1 72 ? -47.856 23.979 30.972 1.00 89.88 72 CYS A C 1
ATOM 562 O O . CYS A 1 72 ? -48.148 23.909 32.163 1.00 89.88 72 CYS A O 1
ATOM 564 N N . GLY A 1 73 ? -46.921 23.180 30.454 1.00 87.62 73 GLY A N 1
ATOM 565 C CA . GLY A 1 73 ? -46.051 22.292 31.240 1.00 87.62 73 GLY A CA 1
ATOM 566 C C . GLY A 1 73 ? -46.727 21.082 31.908 1.00 87.62 73 GLY A C 1
ATOM 567 O O . GLY A 1 73 ? -46.043 20.251 32.520 1.00 87.62 73 GLY A O 1
ATOM 568 N N . LYS A 1 74 ? -48.054 20.943 31.797 1.00 87.62 74 LYS A N 1
ATOM 569 C CA . LYS A 1 74 ? -48.811 19.824 32.381 1.00 87.62 74 LYS A CA 1
ATOM 570 C C . LYS A 1 74 ? -48.746 18.586 31.469 1.00 87.62 74 LYS A C 1
ATOM 572 O O . LYS A 1 74 ? -48.738 18.740 30.247 1.00 87.62 74 LYS A O 1
ATOM 577 N N . PRO A 1 75 ? -48.666 17.366 32.026 1.00 85.56 75 PRO A N 1
ATOM 578 C CA . PRO A 1 75 ? -48.779 16.132 31.249 1.00 85.56 75 PRO A CA 1
ATOM 579 C C . PRO A 1 75 ? -50.234 15.885 30.798 1.00 85.56 75 PRO A C 1
ATOM 581 O O . PRO A 1 75 ? -51.151 16.596 31.206 1.00 85.56 75 PRO A O 1
ATOM 584 N N . GLY A 1 76 ? -50.448 14.876 29.950 1.00 87.44 76 GLY A N 1
ATOM 585 C CA . GLY A 1 76 ? -51.786 14.421 29.537 1.00 87.44 76 GLY A CA 1
ATOM 586 C C . GLY A 1 76 ? -52.366 15.105 28.295 1.00 87.44 76 GLY A C 1
ATOM 587 O O . GLY A 1 76 ? -53.374 14.650 27.769 1.00 87.44 76 GLY A O 1
ATOM 588 N N . HIS A 1 77 ? -51.724 16.156 27.781 1.00 89.38 77 HIS A N 1
ATOM 589 C CA . HIS A 1 77 ? -52.106 16.800 26.523 1.00 89.38 77 HIS A CA 1
ATOM 590 C C . HIS A 1 77 ? -50.898 17.479 25.860 1.00 89.38 77 HIS A C 1
ATOM 592 O O . HIS A 1 77 ? -49.849 17.662 26.483 1.00 89.38 77 HIS A O 1
ATOM 598 N N . ASN A 1 78 ? -51.029 17.851 24.586 1.00 87.19 78 ASN A N 1
ATOM 599 C CA . ASN A 1 78 ? -49.987 18.562 23.843 1.00 87.19 78 ASN A CA 1
ATOM 600 C C . ASN A 1 78 ? -50.365 20.040 23.633 1.00 87.19 78 ASN A C 1
ATOM 602 O O . ASN A 1 78 ? -51.480 20.458 23.928 1.00 87.19 78 ASN A O 1
ATOM 606 N N . ALA A 1 79 ? -49.441 20.841 23.096 1.00 88.75 79 ALA A N 1
ATOM 607 C CA . ALA A 1 79 ? -49.662 22.278 22.908 1.00 88.75 79 ALA A CA 1
ATOM 608 C C . ALA A 1 79 ? -50.848 22.621 21.981 1.00 88.75 79 ALA A C 1
ATOM 610 O O . ALA A 1 79 ? -51.436 23.686 22.140 1.00 88.75 79 ALA A O 1
ATOM 611 N N . ARG A 1 80 ? -51.222 21.730 21.046 1.00 87.44 80 ARG A N 1
ATOM 612 C CA . ARG A 1 80 ? -52.334 21.946 20.100 1.00 87.44 80 ARG A CA 1
ATOM 613 C C . ARG A 1 80 ? -53.703 21.774 20.751 1.00 87.44 80 ARG A C 1
ATOM 615 O O . ARG A 1 80 ? -54.650 22.425 20.340 1.00 87.44 80 ARG A O 1
ATOM 622 N N . THR A 1 81 ? -53.797 20.908 21.757 1.00 88.38 81 THR A N 1
ATOM 623 C CA . THR A 1 81 ? -55.031 20.639 22.513 1.00 88.38 81 THR A CA 1
ATOM 624 C C . THR A 1 81 ? -55.018 21.319 23.883 1.00 88.38 81 THR A C 1
ATOM 626 O O . THR A 1 81 ? -55.772 20.940 24.777 1.00 88.38 81 THR A O 1
ATOM 629 N N . CYS A 1 82 ? -54.109 22.273 24.094 1.00 89.94 82 CYS A N 1
ATOM 630 C CA . CYS A 1 82 ? -54.011 22.989 25.353 1.00 89.94 82 CYS A CA 1
ATOM 631 C C . CYS A 1 82 ? -55.165 23.985 25.462 1.00 89.94 82 CYS A C 1
ATOM 633 O O . CYS A 1 82 ? -55.275 24.903 24.655 1.00 89.94 82 CYS A O 1
ATOM 635 N N . GLN A 1 83 ? -55.999 23.796 26.483 1.00 85.06 83 GLN A N 1
ATOM 636 C CA . GLN A 1 83 ? -57.119 24.687 26.801 1.00 85.06 83 GLN A CA 1
ATOM 637 C C . GLN A 1 83 ? -56.654 26.019 27.399 1.00 85.06 83 GLN A C 1
ATOM 639 O O . GLN A 1 83 ? -57.429 26.965 27.474 1.00 85.06 83 GLN A O 1
ATOM 644 N N . ILE A 1 84 ? -55.381 26.106 27.798 1.00 76.56 84 ILE A N 1
ATOM 645 C CA . ILE A 1 84 ? -54.734 27.385 28.070 1.00 76.56 84 ILE A CA 1
ATOM 646 C C . ILE A 1 84 ? -54.355 27.957 26.706 1.00 76.56 84 ILE A C 1
AT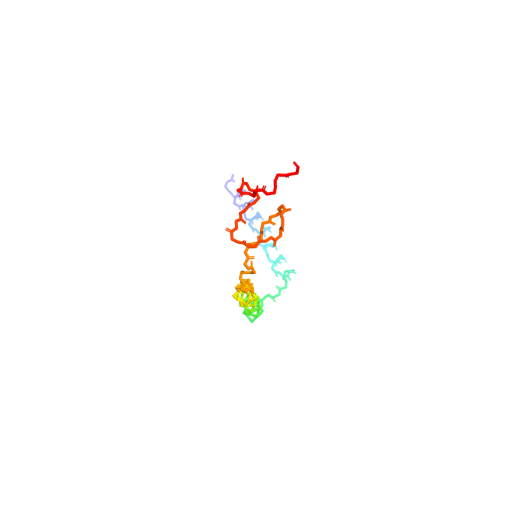OM 648 O O . ILE A 1 84 ? -53.297 27.657 26.148 1.00 76.56 84 ILE A O 1
ATOM 652 N N . VAL A 1 85 ? -55.283 28.693 26.112 1.00 65.38 85 VAL A N 1
ATOM 653 C CA . VAL A 1 85 ? -54.972 29.616 25.023 1.00 65.38 85 VAL A CA 1
ATOM 654 C C . VAL A 1 85 ? -54.357 30.853 25.692 1.00 65.38 85 VAL A C 1
ATOM 656 O O . VAL A 1 85 ? -54.857 31.230 26.753 1.00 65.38 85 VAL A O 1
ATOM 659 N N . PRO A 1 86 ? -53.240 31.412 25.192 1.00 61.50 86 PRO A N 1
ATOM 660 C CA . PRO A 1 86 ? -52.826 32.741 25.632 1.00 61.50 86 PRO A CA 1
ATOM 661 C C . PRO A 1 86 ? -53.953 33.758 25.424 1.00 61.50 86 PRO A C 1
ATOM 663 O O . PRO A 1 86 ? -54.701 33.599 24.430 1.00 61.50 86 PRO A O 1
#

InterPro domains:
  IPR001878 Zinc finger, CCHC-type [PS50158] (67-82)
  IPR036875 Zinc finger, CCHC-type superfamily [SSF57756] (47-82)

Radius of gyration: 35.87 Å; chains: 1; bounding box: 76×44×74 Å

Foldseek 3Di:
DVVVVVVVVVVVVVVVVVVVVVCVVVVDDCDPVNVVVVVVVVVVVVVVVVVVVVVVPPDPPPDPPQDAAPVPRHHDDHVVPDPPDD

pLDDT: mean 85.7, std 11.09, range [60.03, 98.12]

Secondary structure (DSSP, 8-state):
-HHHHHHHHHHHHHHHHHHHHHHHHHT----HHHHHHHHHHHHHHHHHHHHHHHHT-----SS---PBPTTT--BSS-GGG-S---